Protein AF-A0A061A5I3-F1 (afdb_monomer)

Mean predicted aligned error: 12.69 Å

pLDDT: mean 70.52, std 21.33, range [30.47, 97.5]

Nearest PDB structures (foldseek):
  3qvb-assembly1_A-2  TM=9.046E-01  e=3.732E-19  Homo sapiens
  6eqj-assembly1_A-2  TM=9.043E-01  e=5.553E-19  Homo sapiens
  3rmw-assembly1_A-2  TM=8.929E-01  e=6.339E-19  Homo sapiens
  3rmv-assembly1_A-2  TM=8.859E-01  e=5.933E-19  Homo sapiens
  1zcv-assembly1_A-2  TM=9.032E-01  e=2.088E-18  Oryctolagus cuniculus

Radius of gyration: 19.57 Å; Cα contacts (8 Å, |Δi|>4): 156; chains: 1; bounding box: 73×32×44 Å

Foldseek 3Di:
DDDDDDDDDDPPPPPPPPVPPDPFEDEDEDDDPPPDDDDPVVVVVVVVVVVDVDDDDDDLQPPPDPLSVLVVVCVLQSVQLSQLCVLQPQSHQKYKYAYPPDDDPDDDCCLVVDEPWDAAADPVHRVHGDPRITMYGRDPVVSVVVSVCCSVPNDPVSHD

Solvent-accessible surface area (backbone atoms only — not comparable to full-atom values): 10402 Å² total; per-residue (Å²): 137,82,80,83,74,86,77,85,79,80,87,73,85,71,84,71,67,71,80,78,83,48,98,41,65,51,79,47,64,70,74,88,77,75,89,66,77,97,76,65,59,71,64,56,53,60,51,47,61,76,74,38,97,73,83,85,86,82,64,93,83,73,72,88,43,73,74,52,61,60,43,73,76,44,74,79,39,56,70,42,55,61,58,51,53,60,22,61,46,60,88,29,72,36,37,38,44,36,42,74,88,66,78,86,88,64,92,63,73,72,56,74,77,58,57,71,83,38,58,49,61,22,93,90,48,65,94,41,63,35,73,53,42,34,29,40,54,33,27,63,66,59,35,53,51,52,52,51,47,38,73,76,68,52,51,96,82,55,58,112

Secondary structure (DSSP, 8-state):
-PPPPPPPPP-------GGGT-TTEEEEE-------TTSSHHHHHHHHTTT-S------TT----HHHHHHTT-GGGHHHHHHHGGGG-TTSSEEEEE-TT----S--GGGGGSPSSEEEEPSS-TTSEEEEEEEE---HHHHHHHHHHHHHH--SSS--

Organism: Oncorhynchus mykiss (NCBI:txid8022)

Structure (mmCIF, N/CA/C/O backbone):
data_AF-A0A061A5I3-F1
#
_entry.id   AF-A0A061A5I3-F1
#
loop_
_atom_site.group_PDB
_atom_site.id
_atom_site.type_symbol
_atom_site.label_atom_id
_atom_site.label_alt_id
_atom_site.label_comp_id
_atom_site.label_asym_id
_atom_site.label_entity_id
_atom_site.label_seq_id
_atom_site.pdbx_PDB_ins_code
_atom_site.Cartn_x
_atom_site.Cartn_y
_atom_site.Cartn_z
_atom_site.occupancy
_atom_site.B_iso_or_equiv
_atom_site.auth_seq_id
_atom_site.auth_comp_id
_atom_site.auth_asym_id
_atom_site.auth_atom_id
_atom_site.pdbx_PDB_model_num
ATOM 1 N N . MET A 1 1 ? -51.801 1.063 24.180 1.00 42.12 1 MET A N 1
ATOM 2 C CA . MET A 1 1 ? -50.535 0.526 24.722 1.00 42.12 1 MET A CA 1
ATOM 3 C C . MET A 1 1 ? -49.454 0.804 23.697 1.00 42.12 1 MET A C 1
ATOM 5 O O . MET A 1 1 ? -49.563 0.298 22.592 1.00 42.12 1 MET A O 1
ATOM 9 N N . VAL A 1 2 ? -48.494 1.670 24.018 1.00 42.47 2 VAL A N 1
ATOM 10 C CA . VAL A 1 2 ? -47.340 1.971 23.157 1.00 42.47 2 VAL A CA 1
ATOM 11 C C . VAL A 1 2 ? -46.190 1.097 23.649 1.00 42.47 2 VAL A C 1
ATOM 13 O O . VAL A 1 2 ? -45.863 1.144 24.834 1.00 42.47 2 VAL A O 1
ATOM 16 N N . SER A 1 3 ? -45.632 0.257 22.778 1.00 41.34 3 SER A N 1
ATOM 17 C CA . SER A 1 3 ? -44.475 -0.582 23.104 1.00 41.34 3 SER A CA 1
ATOM 18 C C . SER A 1 3 ? -43.242 0.295 23.360 1.00 41.34 3 SER A C 1
ATOM 20 O O . SER A 1 3 ? -43.027 1.250 22.610 1.00 41.34 3 SER A O 1
ATOM 22 N N . PRO A 1 4 ? -42.418 0.009 24.381 1.00 42.09 4 PRO A N 1
ATOM 23 C CA . PRO A 1 4 ? -41.197 0.769 24.607 1.00 42.09 4 PRO A CA 1
ATOM 24 C C . PRO A 1 4 ? -40.191 0.474 23.486 1.00 42.09 4 PRO A C 1
ATOM 26 O O . PRO A 1 4 ? -39.940 -0.686 23.156 1.00 42.09 4 PRO A O 1
ATOM 29 N N . GLY A 1 5 ? -39.638 1.532 22.887 1.00 47.88 5 GLY A N 1
ATOM 30 C CA . GLY A 1 5 ? -38.574 1.431 21.888 1.00 47.88 5 GLY A CA 1
ATOM 31 C C . GLY A 1 5 ? -37.284 0.828 22.468 1.00 47.88 5 GLY A C 1
ATOM 32 O O . GLY A 1 5 ? -37.093 0.836 23.690 1.00 47.88 5 GLY A O 1
ATOM 33 N N . PRO A 1 6 ? -36.396 0.284 21.617 1.00 44.22 6 PRO A N 1
ATOM 34 C CA . PRO A 1 6 ? -35.159 -0.347 22.062 1.00 44.22 6 PRO A CA 1
ATOM 35 C C . PRO A 1 6 ? -34.249 0.666 22.771 1.00 44.22 6 PRO A C 1
ATOM 37 O O . PRO A 1 6 ? -34.061 1.792 22.311 1.00 44.22 6 PRO A O 1
ATOM 40 N N . ARG A 1 7 ? -33.698 0.260 23.921 1.00 44.16 7 ARG A N 1
ATOM 41 C CA . ARG A 1 7 ? -32.741 1.066 24.692 1.00 44.16 7 ARG A CA 1
ATOM 42 C C . ARG A 1 7 ? -31.426 1.218 23.911 1.00 44.16 7 ARG A C 1
ATOM 44 O O . ARG A 1 7 ? -30.993 0.233 23.314 1.00 44.16 7 ARG A O 1
ATOM 51 N N . PRO A 1 8 ? -30.763 2.389 23.955 1.00 38.75 8 PRO A N 1
ATOM 52 C CA . PRO A 1 8 ? -29.433 2.549 23.378 1.00 38.75 8 PRO A CA 1
ATOM 53 C C . PRO A 1 8 ? -28.453 1.587 24.056 1.00 38.75 8 PRO A C 1
ATOM 55 O O . PRO A 1 8 ? -28.371 1.550 25.287 1.00 38.75 8 PRO A O 1
ATOM 58 N N . MET A 1 9 ? -27.729 0.803 23.257 1.00 36.75 9 MET A N 1
ATOM 59 C CA . MET A 1 9 ? -26.602 0.006 23.738 1.00 36.75 9 MET A CA 1
ATOM 60 C C . MET A 1 9 ? -25.462 0.953 24.146 1.00 36.75 9 MET A C 1
ATOM 62 O O . MET A 1 9 ? -25.188 1.910 23.415 1.00 36.75 9 MET A O 1
ATOM 66 N N . PRO A 1 10 ? -24.794 0.728 25.288 1.00 30.47 10 PRO A N 1
ATOM 67 C CA . PRO A 1 10 ? -23.635 1.522 25.664 1.00 30.47 10 PRO A CA 1
ATOM 68 C C . PRO A 1 10 ? -22.492 1.269 24.673 1.00 30.47 10 PRO A C 1
ATOM 70 O O . PRO A 1 10 ? -22.162 0.122 24.379 1.00 30.47 10 PRO A O 1
ATOM 73 N N . LEU A 1 11 ? -21.881 2.348 24.178 1.00 34.09 11 LEU A N 1
ATOM 74 C CA . LEU A 1 11 ? -20.619 2.312 23.440 1.00 34.09 11 LEU A CA 1
ATOM 75 C C . LEU A 1 11 ? -19.513 1.883 24.410 1.00 34.09 11 LEU A C 1
ATOM 77 O O . LEU A 1 11 ? -18.877 2.705 25.069 1.00 34.09 11 LEU A O 1
ATOM 81 N N . THR A 1 12 ? -19.315 0.578 24.550 1.00 32.97 12 THR A N 1
ATOM 82 C CA . THR A 1 12 ? -18.132 0.032 25.204 1.00 32.97 12 THR A CA 1
ATOM 83 C C . THR A 1 12 ? -16.941 0.300 24.295 1.00 32.97 12 THR A C 1
ATOM 85 O O . THR A 1 12 ? -16.813 -0.312 23.236 1.00 32.97 12 THR A O 1
ATOM 88 N N . HIS A 1 13 ? -16.076 1.229 24.709 1.00 34.66 13 HIS A N 1
ATOM 89 C CA . HIS A 1 13 ? -14.715 1.357 24.194 1.00 34.66 13 HIS A CA 1
ATOM 90 C C . HIS A 1 13 ? -13.969 0.049 24.480 1.00 34.66 13 HIS A C 1
ATOM 92 O O . HIS A 1 13 ? -13.297 -0.097 25.500 1.00 34.66 13 HIS A O 1
ATOM 98 N N . HIS A 1 14 ? -14.118 -0.929 23.592 1.00 33.03 14 HIS A N 1
ATOM 99 C CA . HIS A 1 14 ? -13.216 -2.061 23.545 1.00 33.03 14 HIS A CA 1
ATOM 100 C C . HIS A 1 14 ? -11.922 -1.565 22.916 1.00 33.03 14 HIS A C 1
ATOM 102 O O . HIS A 1 14 ? -11.822 -1.384 21.706 1.00 33.03 14 HIS A O 1
ATOM 108 N N . HIS A 1 15 ? -10.935 -1.321 23.771 1.00 35.69 15 HIS A N 1
ATOM 109 C CA . HIS A 1 15 ? -9.531 -1.324 23.391 1.00 3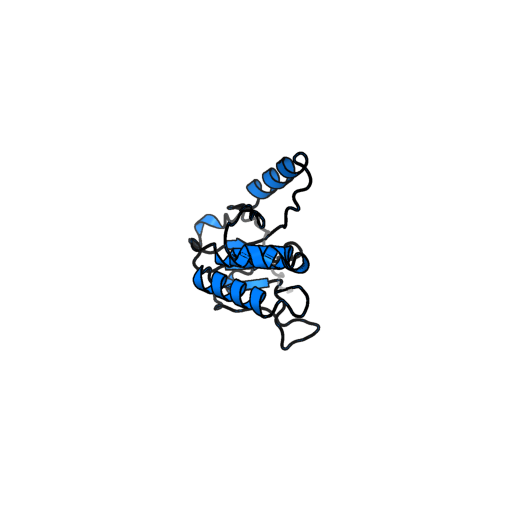5.69 15 HIS A CA 1
ATOM 110 C C . HIS A 1 15 ? -9.210 -2.764 22.953 1.00 35.69 15 HIS A C 1
ATOM 112 O O . HIS A 1 15 ? -8.774 -3.589 23.750 1.00 35.69 15 HIS A O 1
ATOM 118 N N . CYS A 1 16 ? -9.572 -3.116 21.720 1.00 31.23 16 CYS A N 1
ATOM 119 C CA . CYS A 1 16 ? -9.172 -4.375 21.116 1.00 31.23 16 CYS A CA 1
ATOM 120 C C . CYS A 1 16 ? -7.724 -4.184 20.668 1.00 31.23 16 CYS A C 1
ATOM 122 O O . CYS A 1 16 ? -7.454 -3.435 19.732 1.00 31.23 16 CYS A O 1
ATOM 124 N N . SER A 1 17 ? -6.786 -4.782 21.400 1.00 34.25 17 SER A N 1
ATOM 125 C CA . SER A 1 17 ? -5.418 -4.912 20.914 1.00 34.25 17 SER A CA 1
ATOM 126 C C . SER A 1 17 ? -5.484 -5.861 19.717 1.00 34.25 17 SER A C 1
ATOM 128 O O . SER A 1 17 ? -5.760 -7.047 19.889 1.00 34.25 17 SER A O 1
ATOM 130 N N . TYR A 1 18 ? -5.279 -5.335 18.507 1.00 39.09 18 TYR A N 1
ATOM 131 C CA . TYR A 1 18 ? -5.288 -6.092 17.245 1.00 39.09 18 TYR A CA 1
ATOM 132 C C . TYR A 1 18 ? -4.327 -7.302 17.253 1.00 39.09 18 TYR A C 1
ATOM 134 O O . T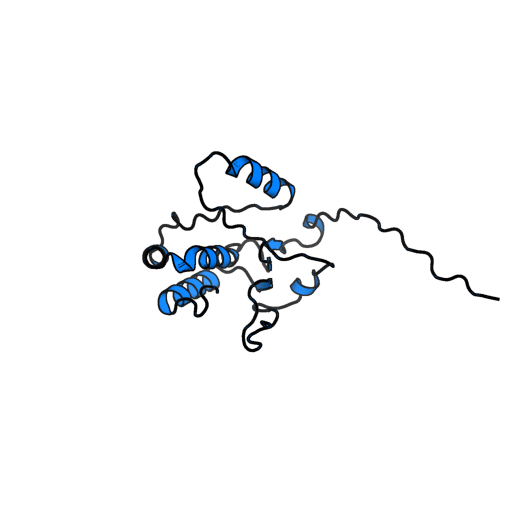YR A 1 18 ? -4.479 -8.224 16.456 1.00 39.09 18 TYR A O 1
ATOM 142 N N . SER A 1 19 ? -3.385 -7.340 18.199 1.00 39.00 19 SER A N 1
ATOM 143 C CA . SER A 1 19 ? -2.371 -8.378 18.374 1.00 39.00 19 SER A CA 1
ATOM 144 C C . SER A 1 19 ? -2.879 -9.751 18.838 1.00 39.00 19 SER A C 1
ATOM 146 O O . SER A 1 19 ? -2.136 -10.721 18.703 1.00 39.00 19 SER A O 1
ATOM 148 N N . GLU A 1 20 ? -4.100 -9.884 19.372 1.00 36.19 20 GLU A N 1
ATOM 149 C CA . GLU A 1 20 ? -4.546 -11.158 19.976 1.00 36.19 20 GLU A CA 1
ATOM 150 C C . GLU A 1 20 ? -5.453 -12.031 19.085 1.00 36.19 20 GLU A C 1
ATOM 152 O O . GLU A 1 20 ? -5.596 -13.221 19.368 1.00 36.19 20 GLU A O 1
ATOM 157 N N . CYS A 1 21 ? -6.026 -11.507 17.992 1.00 37.00 21 CYS A N 1
ATOM 158 C CA . CYS A 1 21 ? -7.025 -12.247 17.196 1.00 37.00 21 CYS A CA 1
ATOM 159 C C . CYS A 1 21 ? -6.579 -12.677 15.788 1.00 37.00 21 CYS A C 1
ATOM 161 O O . CYS A 1 21 ? -7.169 -13.609 15.240 1.00 37.00 21 CYS A O 1
ATOM 163 N N . PHE A 1 22 ? -5.542 -12.073 15.201 1.00 39.75 22 PHE A N 1
ATOM 164 C CA . PHE A 1 22 ? -5.134 -12.376 13.825 1.00 39.75 22 PHE A CA 1
ATOM 165 C C . PHE A 1 22 ? -3.610 -12.414 13.697 1.00 39.75 22 PHE A C 1
ATOM 167 O O . PHE A 1 22 ? -2.978 -11.365 13.623 1.00 39.75 22 PHE A O 1
ATOM 174 N N . PRO A 1 23 ? -2.973 -13.595 13.648 1.00 35.84 23 PRO A N 1
ATOM 175 C CA . PRO A 1 23 ? -1.524 -13.668 13.800 1.00 35.84 23 PRO A CA 1
ATOM 176 C C . PRO A 1 23 ? -0.702 -13.081 12.633 1.00 35.84 23 PRO A C 1
ATOM 178 O O . PRO A 1 23 ? 0.519 -13.111 12.731 1.00 35.84 23 PRO A O 1
ATOM 181 N N . LEU A 1 24 ? -1.293 -12.579 11.533 1.00 49.50 24 LEU A N 1
ATOM 182 C CA . LEU A 1 24 ? -0.537 -12.201 10.320 1.00 49.50 24 LEU A CA 1
ATOM 183 C C . LEU A 1 24 ? -1.130 -11.052 9.471 1.00 49.50 24 LEU A C 1
ATOM 185 O O . LEU A 1 24 ? -0.771 -10.945 8.295 1.00 49.50 24 LEU A O 1
ATOM 189 N N . TYR A 1 25 ? -2.020 -10.221 10.019 1.00 48.28 25 TYR A N 1
ATOM 190 C CA . TYR A 1 25 ? -2.674 -9.127 9.285 1.00 48.28 25 TYR A CA 1
ATOM 191 C C . TYR A 1 25 ? -2.283 -7.769 9.873 1.00 48.28 25 TYR A C 1
ATOM 193 O O . TYR A 1 25 ? -2.315 -7.597 11.088 1.00 48.28 25 TYR A O 1
ATOM 201 N N . THR A 1 26 ? -1.911 -6.809 9.022 1.00 55.94 26 THR A N 1
ATOM 202 C CA . THR A 1 26 ? -1.617 -5.432 9.445 1.00 55.94 26 THR A CA 1
ATOM 203 C C . THR A 1 26 ? -2.233 -4.411 8.491 1.00 55.94 26 THR A C 1
ATOM 205 O O . THR A 1 26 ? -2.393 -4.677 7.292 1.00 55.94 26 THR A O 1
ATOM 208 N N . ILE A 1 27 ? -2.573 -3.243 9.039 1.00 60.47 27 ILE A N 1
ATOM 209 C CA . ILE A 1 27 ? -2.891 -2.040 8.271 1.00 60.47 27 ILE A CA 1
ATOM 210 C C . ILE A 1 27 ? -1.599 -1.240 8.166 1.00 60.47 27 ILE A C 1
ATOM 212 O O . ILE A 1 27 ? -1.088 -0.734 9.167 1.00 60.47 27 ILE A O 1
ATOM 216 N N . LEU A 1 28 ? -1.060 -1.133 6.953 1.00 61.62 28 LEU A N 1
ATOM 217 C CA . LEU A 1 28 ? 0.163 -0.377 6.724 1.00 61.62 28 LEU A CA 1
ATOM 218 C C . LEU A 1 28 ? -0.180 1.056 6.326 1.00 61.62 28 LEU A C 1
ATOM 220 O O . LEU A 1 28 ? -0.762 1.283 5.266 1.00 61.62 28 LEU A O 1
ATOM 224 N N . THR A 1 29 ? 0.261 2.013 7.139 1.00 57.22 29 THR A N 1
ATOM 225 C CA . THR A 1 29 ? 0.286 3.430 6.770 1.00 57.22 29 THR A CA 1
ATOM 226 C C . THR A 1 29 ? 1.728 3.862 6.542 1.00 57.22 29 THR A C 1
ATOM 228 O O . THR A 1 29 ? 2.519 3.940 7.483 1.00 57.22 29 THR A O 1
ATOM 231 N N . VAL A 1 30 ? 2.086 4.168 5.296 1.00 51.62 30 VAL A N 1
ATOM 232 C CA . VAL A 1 30 ? 3.409 4.714 4.969 1.00 51.62 30 VAL A CA 1
ATOM 233 C C . VAL A 1 30 ? 3.360 6.233 5.104 1.00 51.62 30 VAL A C 1
ATOM 235 O O . VAL A 1 30 ? 2.571 6.903 4.442 1.00 51.62 30 VAL A O 1
ATOM 238 N N . ARG A 1 31 ? 4.228 6.801 5.947 1.00 49.59 31 ARG A N 1
ATOM 239 C CA . ARG A 1 31 ? 4.546 8.233 5.903 1.00 49.59 31 ARG A CA 1
ATOM 240 C C . ARG A 1 31 ? 5.918 8.417 5.282 1.00 49.59 31 ARG A C 1
ATOM 242 O O . ARG A 1 31 ? 6.894 7.855 5.766 1.00 49.59 31 ARG A O 1
ATOM 249 N N . HIS A 1 32 ? 5.995 9.251 4.253 1.00 44.12 32 HIS A N 1
ATOM 250 C CA . HIS A 1 32 ? 7.268 9.712 3.721 1.00 44.12 32 HIS A CA 1
ATOM 251 C C . HIS A 1 32 ? 7.894 10.703 4.717 1.00 44.12 32 HIS A C 1
ATOM 253 O O . HIS A 1 32 ? 7.490 11.867 4.782 1.00 44.12 32 HIS A O 1
ATOM 259 N N . GLU A 1 33 ? 8.869 10.264 5.516 1.00 40.34 33 GLU A N 1
ATOM 260 C CA . GLU A 1 33 ? 9.761 11.204 6.199 1.00 40.34 33 GLU A CA 1
ATOM 261 C C . GLU A 1 33 ? 10.742 11.755 5.158 1.00 40.34 33 GLU A C 1
ATOM 263 O O . GLU A 1 33 ? 11.747 11.131 4.827 1.00 40.34 33 GLU A O 1
ATOM 268 N N . VAL A 1 34 ? 10.454 12.948 4.624 1.00 39.56 34 VAL A N 1
ATOM 269 C CA . VAL A 1 34 ? 11.489 13.729 3.934 1.00 39.56 34 VAL A CA 1
ATOM 270 C C . VAL A 1 34 ? 12.565 14.016 4.977 1.00 39.56 34 VAL A C 1
ATOM 272 O O . VAL A 1 34 ? 12.272 14.643 5.997 1.00 39.56 34 VAL A O 1
ATOM 275 N N . SER A 1 35 ? 13.791 13.554 4.732 1.00 36.66 35 SER A N 1
ATOM 276 C CA . SER A 1 35 ? 14.949 13.797 5.594 1.00 36.66 35 SER A CA 1
ATOM 277 C C . SER A 1 35 ? 15.286 15.296 5.619 1.00 36.66 35 SER A C 1
ATOM 279 O O . SER A 1 35 ? 16.155 15.788 4.906 1.00 36.66 35 SER A O 1
ATOM 281 N N . ALA A 1 36 ? 14.546 16.059 6.420 1.00 35.44 36 ALA A N 1
ATOM 282 C CA . ALA A 1 36 ? 14.867 17.426 6.784 1.00 35.44 36 ALA A CA 1
ATOM 283 C C . ALA A 1 36 ? 15.663 17.378 8.094 1.00 35.44 36 ALA A C 1
ATOM 285 O O . ALA A 1 36 ? 15.095 17.249 9.175 1.00 35.44 36 ALA A O 1
ATOM 286 N N . SER A 1 37 ? 16.993 17.426 7.979 1.00 37.41 37 SER A N 1
ATOM 287 C CA . SER A 1 37 ? 17.952 17.815 9.030 1.00 37.41 37 SER A CA 1
ATOM 288 C C . SER A 1 37 ? 17.534 17.519 10.489 1.00 37.41 37 SER A C 1
ATOM 290 O O . SER A 1 37 ? 17.069 18.402 11.211 1.00 37.41 37 SER A O 1
ATOM 292 N N . SER A 1 38 ? 17.709 16.261 10.907 1.00 39.59 38 SER A N 1
ATOM 293 C CA . SER A 1 38 ? 18.166 15.776 12.230 1.00 39.59 38 SER A CA 1
ATOM 294 C C . SER A 1 38 ? 17.710 16.448 13.547 1.00 39.59 38 SER A C 1
ATOM 296 O O . SER A 1 38 ? 18.387 16.275 14.559 1.00 39.59 38 SER A O 1
ATOM 298 N N . SER A 1 39 ? 16.597 17.186 13.607 1.00 41.66 39 SER A N 1
ATOM 299 C CA . SER A 1 39 ? 16.129 17.793 14.874 1.00 41.66 39 SER A CA 1
ATOM 300 C C . SER A 1 39 ? 14.620 17.727 15.134 1.00 41.66 39 SER A C 1
ATOM 302 O O . SER A 1 39 ? 14.215 17.860 16.287 1.00 41.66 39 SER A O 1
ATOM 304 N N . SER A 1 40 ? 13.784 17.452 14.125 1.00 45.12 40 SER A N 1
ATOM 305 C CA . SER A 1 40 ? 12.321 17.342 14.285 1.00 45.12 40 SER A CA 1
ATOM 306 C C . SER A 1 40 ? 11.767 15.908 14.194 1.00 45.12 40 SER A C 1
ATOM 308 O O . SER A 1 40 ? 10.651 15.666 14.657 1.00 45.12 40 SER A O 1
ATOM 310 N N . SER A 1 41 ? 12.527 14.938 13.667 1.00 52.44 41 SER A N 1
ATOM 311 C CA . SER A 1 41 ? 12.051 13.562 13.412 1.00 52.44 41 SER A CA 1
ATOM 312 C C . SER A 1 41 ? 11.851 12.719 14.681 1.00 52.44 41 SER A C 1
ATOM 314 O O . SER A 1 41 ? 10.923 11.912 14.764 1.00 52.44 41 SER A O 1
ATOM 316 N N . THR A 1 42 ? 12.654 12.942 15.727 1.00 56.78 42 THR A N 1
ATOM 317 C CA . THR A 1 42 ? 12.616 12.138 16.964 1.00 56.78 42 THR A CA 1
ATOM 318 C C . THR A 1 42 ? 11.274 12.237 17.698 1.00 56.78 42 THR A C 1
ATOM 320 O O . THR A 1 42 ? 10.831 11.269 18.317 1.00 56.78 42 THR A O 1
ATOM 323 N N . SER A 1 43 ? 10.601 13.392 17.619 1.00 70.06 43 SER A N 1
ATOM 324 C CA . SER A 1 43 ? 9.312 13.601 18.290 1.00 70.06 43 SER A CA 1
ATOM 325 C C . SER A 1 43 ? 8.168 12.877 17.572 1.00 70.06 43 SER A C 1
ATOM 327 O O . SER A 1 43 ? 7.371 12.207 18.228 1.00 70.06 43 SER A O 1
ATOM 329 N N . THR A 1 44 ? 8.127 12.931 16.237 1.00 71.94 44 THR A N 1
ATOM 330 C CA . THR A 1 44 ? 7.077 12.290 15.427 1.00 71.94 44 THR A CA 1
ATOM 331 C C . THR A 1 44 ? 7.181 10.770 15.470 1.00 71.94 44 THR A C 1
ATOM 333 O O . THR A 1 44 ? 6.185 10.096 15.735 1.00 71.94 44 THR A O 1
ATOM 336 N N . ARG A 1 45 ? 8.390 10.216 15.306 1.00 74.25 45 ARG A N 1
ATOM 337 C CA . ARG A 1 45 ? 8.613 8.765 15.392 1.00 74.25 45 ARG A CA 1
ATOM 338 C C . ARG A 1 45 ? 8.195 8.199 16.749 1.00 74.25 45 ARG A C 1
ATOM 340 O O . ARG A 1 45 ? 7.575 7.141 16.813 1.00 74.25 45 ARG A O 1
ATOM 347 N N . GLY A 1 46 ? 8.478 8.927 17.831 1.00 80.06 46 GLY A N 1
ATOM 348 C CA . GLY A 1 46 ? 8.069 8.539 19.181 1.00 80.06 46 GLY A CA 1
ATOM 349 C C . GLY A 1 46 ? 6.551 8.521 19.395 1.00 80.06 46 GLY A C 1
ATOM 350 O O . GLY A 1 46 ? 6.077 7.805 20.273 1.00 80.06 46 GLY A O 1
ATOM 351 N N . VAL A 1 47 ? 5.781 9.284 18.612 1.00 82.38 47 VAL A N 1
ATOM 352 C CA . VAL A 1 47 ? 4.311 9.208 18.604 1.00 82.38 47 VAL A CA 1
ATOM 353 C C . VAL A 1 47 ? 3.839 8.015 17.777 1.00 82.38 47 VAL A C 1
ATOM 355 O O . VAL A 1 47 ? 2.970 7.283 18.238 1.00 82.38 47 VAL A O 1
ATOM 358 N N . LEU A 1 48 ? 4.436 7.774 16.605 1.00 78.00 48 LEU A N 1
ATOM 359 C CA . LEU A 1 48 ? 4.081 6.636 15.747 1.00 78.00 48 LEU A CA 1
ATOM 360 C C . LEU A 1 48 ? 4.273 5.298 16.469 1.00 78.00 48 LEU A C 1
ATOM 362 O O . LEU A 1 48 ? 3.369 4.473 16.463 1.00 78.00 48 LEU A O 1
ATOM 366 N N . LEU A 1 49 ? 5.385 5.128 17.189 1.00 79.62 49 LEU A N 1
ATOM 367 C CA . LEU A 1 49 ? 5.675 3.916 17.969 1.00 79.62 49 LEU A CA 1
ATOM 368 C C . LEU A 1 49 ? 4.700 3.658 19.132 1.00 79.62 49 LEU A C 1
ATOM 370 O O . LEU A 1 49 ? 4.738 2.592 19.733 1.00 79.62 49 LEU A O 1
ATOM 374 N N . LYS A 1 50 ? 3.860 4.635 19.498 1.00 81.94 50 LYS A N 1
ATOM 375 C CA . LYS A 1 50 ? 2.798 4.450 20.502 1.00 81.94 50 LYS A CA 1
ATOM 376 C C . LYS A 1 50 ? 1.469 4.017 19.886 1.00 81.94 50 LYS A C 1
ATOM 378 O O . LYS A 1 50 ? 0.577 3.627 20.630 1.00 81.94 50 LYS A O 1
ATOM 383 N N . ILE A 1 51 ? 1.318 4.180 18.573 1.00 81.06 51 ILE A N 1
ATOM 384 C CA . ILE A 1 51 ? 0.068 3.959 17.838 1.00 81.06 51 ILE A CA 1
ATOM 385 C C . ILE A 1 51 ? 0.165 2.688 16.994 1.00 81.06 51 ILE A C 1
ATOM 387 O O . ILE A 1 51 ? -0.798 1.934 16.935 1.00 81.06 51 ILE A O 1
ATOM 391 N N . PHE A 1 52 ? 1.314 2.461 16.356 1.00 80.12 52 PHE A N 1
ATOM 392 C CA . PHE A 1 52 ? 1.560 1.332 15.467 1.00 80.12 52 PHE A CA 1
ATOM 393 C C . PHE A 1 52 ? 2.409 0.269 16.160 1.00 80.12 52 PHE A C 1
ATOM 395 O O . PHE A 1 52 ? 3.379 0.602 16.844 1.00 80.12 52 PHE A O 1
ATOM 402 N N . ASP A 1 53 ? 2.080 -1.001 15.923 1.00 81.38 53 ASP A N 1
ATOM 403 C CA . ASP A 1 53 ? 2.860 -2.143 16.414 1.00 81.38 53 ASP A CA 1
ATOM 404 C C . ASP A 1 53 ? 4.265 -2.195 15.789 1.00 81.38 53 ASP A C 1
ATOM 406 O O . ASP A 1 53 ? 5.233 -2.595 16.436 1.00 81.38 53 ASP A O 1
ATOM 410 N N . GLU A 1 54 ? 4.393 -1.743 14.540 1.00 81.25 54 GLU A N 1
ATOM 411 C CA . GLU A 1 54 ? 5.646 -1.713 13.793 1.00 81.25 54 GLU A CA 1
ATOM 412 C C . GLU A 1 54 ? 5.796 -0.371 13.055 1.00 81.25 54 GLU A C 1
ATOM 414 O O . GLU A 1 54 ? 4.868 0.106 12.404 1.00 81.25 54 GLU A O 1
ATOM 419 N N . VAL A 1 55 ? 6.976 0.256 13.154 1.00 80.00 55 VAL A N 1
ATOM 420 C CA . VAL A 1 55 ? 7.311 1.495 12.428 1.00 80.00 55 VAL A CA 1
ATOM 421 C C . VAL A 1 55 ? 8.626 1.293 11.689 1.00 80.00 55 VAL A C 1
ATOM 423 O O . VAL A 1 55 ? 9.708 1.321 12.287 1.00 80.00 55 VAL A O 1
ATOM 426 N N . LEU A 1 56 ? 8.521 1.120 10.375 1.00 78.56 56 LEU A N 1
ATOM 427 C CA . LEU A 1 56 ? 9.653 0.888 9.490 1.00 78.56 56 LEU A CA 1
ATOM 428 C C . LEU A 1 56 ? 10.102 2.186 8.835 1.00 78.56 56 LEU A C 1
ATOM 430 O O . LEU A 1 56 ? 9.296 2.954 8.315 1.00 78.56 56 LEU A O 1
ATOM 434 N N . LEU A 1 57 ? 11.412 2.418 8.868 1.00 73.62 57 LEU A N 1
ATOM 435 C CA . LEU A 1 57 ? 12.028 3.484 8.097 1.00 73.62 57 LEU A CA 1
ATOM 436 C C . LEU A 1 57 ? 12.462 2.895 6.761 1.00 73.62 57 LEU A C 1
ATOM 438 O O . LEU A 1 57 ? 13.273 1.974 6.727 1.00 73.62 57 LEU A O 1
ATOM 442 N N . VAL A 1 58 ? 11.899 3.430 5.687 1.00 71.62 58 VAL A N 1
ATOM 443 C CA . VAL A 1 58 ? 12.278 3.079 4.324 1.00 71.62 58 VAL A CA 1
ATOM 444 C C . VAL A 1 58 ? 13.252 4.146 3.848 1.00 71.62 58 VAL A C 1
ATOM 446 O O . VAL A 1 58 ? 12.855 5.286 3.615 1.00 71.62 58 VAL A O 1
ATOM 449 N N . ASP A 1 59 ? 14.532 3.789 3.757 1.00 65.31 59 ASP A N 1
ATOM 450 C CA . ASP A 1 59 ? 15.540 4.662 3.162 1.00 65.31 59 ASP A CA 1
ATOM 451 C C . ASP A 1 59 ? 15.637 4.377 1.660 1.00 65.31 59 ASP A C 1
ATOM 453 O O . ASP A 1 59 ? 16.204 3.375 1.223 1.00 65.31 59 ASP A O 1
ATOM 457 N N . VAL A 1 60 ? 15.047 5.271 0.868 1.00 60.16 60 VAL A N 1
ATOM 458 C CA . VAL A 1 60 ? 15.036 5.197 -0.600 1.00 60.16 60 VAL A CA 1
ATOM 459 C C . VAL A 1 60 ? 16.378 5.652 -1.199 1.00 60.16 60 VAL A C 1
ATOM 461 O O . VAL A 1 60 ? 16.467 5.813 -2.408 1.00 60.16 60 VAL A O 1
ATOM 464 N N . LEU A 1 61 ? 17.418 5.910 -0.398 1.00 53.34 61 LEU A N 1
ATOM 465 C CA . LEU A 1 61 ? 18.733 6.340 -0.890 1.00 53.34 61 LEU A CA 1
ATOM 466 C C . LEU A 1 61 ? 19.862 5.329 -0.618 1.00 53.34 61 LEU A C 1
ATOM 468 O O . LEU A 1 61 ? 20.928 5.464 -1.218 1.00 53.34 61 LEU A O 1
ATOM 472 N N . ASP A 1 62 ? 19.648 4.315 0.229 1.00 49.12 62 ASP A N 1
ATOM 473 C CA . ASP A 1 62 ? 20.720 3.426 0.724 1.00 49.12 62 ASP A CA 1
ATOM 474 C C . ASP A 1 62 ? 20.591 1.951 0.285 1.00 49.12 62 ASP A C 1
ATOM 476 O O . ASP A 1 62 ? 21.329 1.083 0.745 1.00 49.12 62 ASP A O 1
ATOM 480 N N . SER A 1 63 ? 19.666 1.605 -0.622 1.00 48.38 63 SER A N 1
ATOM 481 C CA . SER A 1 63 ? 19.380 0.179 -0.891 1.00 48.38 63 SER A CA 1
ATOM 482 C C . SER A 1 63 ? 20.399 -0.554 -1.784 1.00 48.38 63 SER A C 1
ATOM 484 O O . SER A 1 63 ? 20.284 -1.763 -1.971 1.00 48.38 63 SER A O 1
ATOM 486 N N . GLY A 1 64 ? 21.416 0.133 -2.322 1.00 50.47 64 GLY A N 1
ATOM 487 C CA . GLY A 1 64 ? 22.558 -0.486 -3.020 1.00 50.47 64 GLY A CA 1
ATOM 488 C C . GLY A 1 64 ? 22.248 -1.296 -4.295 1.00 50.47 64 GLY A C 1
ATOM 489 O O . GLY A 1 64 ? 23.164 -1.891 -4.861 1.00 50.47 64 GLY A O 1
ATOM 490 N N . ASP A 1 65 ? 20.994 -1.330 -4.755 1.00 54.59 65 ASP A N 1
ATOM 491 C CA . ASP A 1 65 ? 20.542 -2.146 -5.888 1.00 54.59 65 ASP A CA 1
ATOM 492 C C . ASP A 1 65 ? 20.701 -1.409 -7.237 1.00 54.59 65 ASP A C 1
ATOM 494 O O . ASP A 1 65 ? 20.564 -0.190 -7.334 1.00 54.59 65 ASP A O 1
ATOM 498 N N . ALA A 1 66 ? 20.963 -2.137 -8.323 1.00 51.59 66 ALA A N 1
ATOM 499 C CA . ALA A 1 66 ? 21.076 -1.582 -9.673 1.00 51.59 66 ALA A CA 1
ATOM 500 C C . ALA A 1 66 ? 19.760 -0.939 -10.152 1.00 51.59 66 ALA A C 1
ATOM 502 O O . ALA A 1 66 ? 19.794 0.109 -10.798 1.00 51.59 66 ALA A O 1
ATOM 503 N N . ALA A 1 67 ? 18.606 -1.494 -9.757 1.00 54.47 67 ALA A N 1
ATOM 504 C CA . ALA A 1 67 ? 17.297 -0.871 -9.985 1.00 54.47 67 ALA A CA 1
ATOM 505 C C . ALA A 1 67 ? 17.177 0.501 -9.285 1.00 54.47 67 ALA A C 1
ATOM 507 O O . ALA A 1 67 ? 16.498 1.406 -9.766 1.00 54.47 67 ALA A O 1
ATOM 508 N N . HIS A 1 68 ? 17.904 0.687 -8.181 1.00 57.41 68 HIS A N 1
ATOM 509 C CA . HIS A 1 68 ? 17.974 1.928 -7.413 1.00 57.41 68 HIS A CA 1
ATOM 510 C C . HIS A 1 68 ? 18.876 2.996 -8.064 1.00 57.41 68 HIS A C 1
ATOM 512 O O . HIS A 1 68 ? 18.690 4.198 -7.877 1.00 57.41 68 HIS A O 1
ATOM 518 N N . LEU A 1 69 ? 19.859 2.585 -8.870 1.00 53.19 69 LEU A N 1
ATOM 519 C CA . LEU A 1 69 ? 20.707 3.515 -9.627 1.00 53.19 69 LEU A CA 1
ATOM 520 C C . LEU A 1 69 ? 19.963 4.129 -10.818 1.00 53.19 69 LEU A C 1
ATOM 522 O O . LEU A 1 69 ? 20.169 5.304 -11.129 1.00 53.19 69 LEU A O 1
ATOM 526 N N . ASP A 1 70 ? 19.078 3.366 -11.463 1.00 57.12 70 ASP A N 1
ATOM 527 C CA . ASP A 1 70 ? 18.155 3.917 -12.459 1.00 57.12 70 ASP A CA 1
ATOM 528 C C . ASP A 1 70 ? 17.036 4.743 -11.799 1.00 57.12 70 ASP A C 1
ATOM 530 O O . ASP A 1 70 ? 16.632 5.766 -12.354 1.00 57.12 70 ASP A O 1
ATOM 534 N N . LEU A 1 71 ? 16.643 4.408 -10.563 1.00 56.22 71 LEU A N 1
ATOM 535 C CA . LEU A 1 71 ? 15.741 5.210 -9.723 1.00 56.22 71 LEU A CA 1
ATOM 536 C C . LEU A 1 71 ? 16.296 6.611 -9.411 1.00 56.22 71 LEU A C 1
ATOM 538 O O . LEU A 1 71 ? 15.559 7.592 -9.495 1.00 56.22 71 LEU A O 1
ATOM 542 N N . MET A 1 72 ? 17.601 6.749 -9.138 1.00 55.19 72 MET A N 1
ATOM 543 C CA . MET A 1 72 ? 18.237 8.065 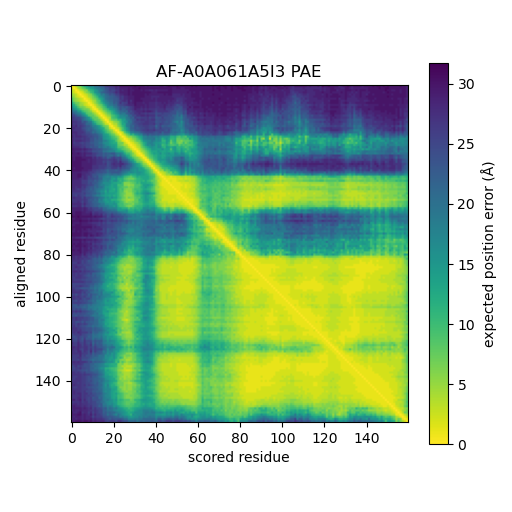-8.940 1.00 55.19 72 MET A CA 1
ATOM 544 C C . MET A 1 72 ? 18.169 8.979 -10.178 1.00 55.19 72 MET A C 1
ATOM 546 O O . MET A 1 72 ? 18.387 10.186 -10.064 1.00 55.19 72 MET A O 1
ATOM 550 N N . LYS A 1 73 ? 17.833 8.445 -11.360 1.00 58.91 73 LYS A N 1
ATOM 551 C CA . LYS A 1 73 ? 17.611 9.239 -12.579 1.00 58.91 73 LYS A CA 1
ATOM 552 C C . LYS A 1 73 ? 16.164 9.743 -12.712 1.00 58.91 73 LYS A C 1
ATOM 554 O O . LYS A 1 73 ? 15.895 10.526 -13.622 1.00 58.91 73 LYS A O 1
ATOM 559 N N . ARG A 1 74 ? 15.245 9.319 -11.832 1.00 63.62 74 ARG A N 1
ATOM 560 C CA . ARG A 1 74 ? 13.805 9.649 -11.842 1.00 63.62 74 ARG A CA 1
ATOM 561 C C . ARG A 1 74 ? 13.313 10.099 -10.456 1.00 63.62 74 ARG A C 1
ATOM 563 O O . ARG A 1 74 ? 12.530 9.400 -9.811 1.00 63.62 74 ARG A O 1
ATOM 570 N N . PRO A 1 75 ? 13.759 11.278 -9.979 1.00 61.28 75 PRO A N 1
ATOM 571 C CA . PRO A 1 75 ? 13.389 11.792 -8.656 1.00 61.28 75 PRO A CA 1
ATOM 572 C C . PRO A 1 75 ? 11.881 12.055 -8.504 1.00 61.28 75 PRO A C 1
ATOM 574 O O . PRO A 1 75 ? 11.386 12.134 -7.383 1.00 61.28 75 PRO A O 1
ATOM 577 N N . ASP A 1 76 ? 11.149 12.160 -9.617 1.00 57.78 76 ASP A N 1
ATOM 578 C CA . ASP A 1 76 ? 9.694 12.309 -9.677 1.00 57.78 76 ASP A CA 1
ATOM 579 C C . ASP A 1 76 ? 8.924 11.120 -9.077 1.00 57.78 76 ASP A C 1
ATOM 581 O O . ASP A 1 76 ? 7.785 11.294 -8.658 1.00 57.78 76 ASP A O 1
ATOM 585 N N . LEU A 1 77 ? 9.542 9.938 -8.967 1.00 60.09 77 LEU A N 1
ATOM 586 C CA . LEU A 1 77 ? 8.870 8.722 -8.499 1.00 60.09 77 LEU A CA 1
ATOM 587 C C . LEU A 1 77 ? 9.144 8.377 -7.018 1.00 60.09 77 LEU A C 1
ATOM 589 O O . LEU A 1 77 ? 8.638 7.372 -6.525 1.00 60.09 77 LEU A O 1
ATOM 593 N N . GLY A 1 78 ? 9.906 9.186 -6.271 1.00 59.22 78 GLY A N 1
ATOM 594 C CA . GLY A 1 78 ? 10.391 8.824 -4.923 1.00 59.22 78 GLY A CA 1
ATOM 595 C C . GLY A 1 78 ? 9.307 8.381 -3.919 1.00 59.22 78 GLY A C 1
ATOM 596 O O . GLY A 1 78 ? 9.478 7.393 -3.199 1.00 59.22 78 GLY A O 1
ATOM 597 N N . VAL A 1 79 ? 8.153 9.058 -3.911 1.00 60.00 79 VAL A N 1
ATOM 598 C CA . VAL A 1 79 ? 7.014 8.719 -3.032 1.00 60.00 79 VAL A CA 1
ATOM 599 C C . VAL A 1 79 ? 6.392 7.377 -3.426 1.00 60.00 79 VAL A C 1
ATOM 601 O O . VAL A 1 79 ? 6.134 6.525 -2.575 1.00 60.00 79 VAL A O 1
ATOM 604 N N . THR A 1 80 ? 6.228 7.161 -4.726 1.00 60.72 80 THR A N 1
ATOM 605 C CA . THR A 1 80 ? 5.656 5.952 -5.316 1.00 60.72 80 THR A CA 1
ATOM 606 C C . THR A 1 80 ? 6.491 4.710 -5.011 1.00 60.72 80 THR A C 1
ATOM 608 O O . THR A 1 80 ? 5.949 3.671 -4.648 1.00 60.72 80 THR A O 1
ATOM 611 N N . PHE A 1 81 ? 7.820 4.813 -5.041 1.00 66.19 81 PHE A N 1
ATOM 612 C CA . PHE A 1 81 ? 8.686 3.687 -4.681 1.00 66.19 81 PHE A CA 1
ATOM 613 C C . PHE A 1 81 ? 8.661 3.371 -3.180 1.00 66.19 81 PHE A C 1
ATOM 615 O O . PHE A 1 81 ? 8.711 2.200 -2.807 1.00 66.19 81 PHE A O 1
ATOM 622 N N . THR A 1 82 ? 8.484 4.379 -2.315 1.00 69.75 82 THR A N 1
ATOM 623 C CA . THR A 1 82 ? 8.327 4.149 -0.865 1.00 69.75 82 THR A CA 1
ATOM 624 C C . THR A 1 82 ? 7.074 3.316 -0.574 1.00 69.75 82 THR A C 1
ATOM 626 O O . THR A 1 82 ? 7.091 2.453 0.300 1.00 69.75 82 THR A O 1
ATOM 629 N N . LYS A 1 83 ? 5.998 3.524 -1.343 1.00 82.19 83 LYS A N 1
ATOM 630 C CA . LYS A 1 83 ? 4.762 2.735 -1.256 1.00 82.19 83 LYS A CA 1
ATOM 631 C C . LYS A 1 83 ? 4.993 1.263 -1.604 1.00 82.19 83 LYS A C 1
ATOM 633 O O . LYS A 1 83 ? 4.540 0.397 -0.863 1.00 82.19 83 LYS A O 1
ATOM 638 N N . LEU A 1 84 ? 5.760 0.976 -2.660 1.00 86.69 84 LEU A N 1
ATOM 639 C CA . LEU A 1 84 ? 6.041 -0.395 -3.113 1.00 86.69 84 LEU A CA 1
ATOM 640 C C . LEU A 1 84 ? 6.795 -1.245 -2.082 1.00 86.69 84 LEU A C 1
ATOM 642 O O . LEU A 1 84 ? 6.627 -2.464 -2.067 1.00 86.69 84 LEU A O 1
ATOM 646 N N . HIS A 1 85 ? 7.569 -0.628 -1.184 1.00 86.12 85 HIS A N 1
ATOM 647 C CA . HIS A 1 85 ? 8.240 -1.348 -0.097 1.00 86.12 85 HIS A CA 1
ATOM 648 C C . HIS A 1 85 ? 7.271 -2.095 0.831 1.00 86.12 85 HIS A C 1
ATOM 650 O O . HIS A 1 85 ? 7.692 -3.004 1.541 1.00 86.12 85 HIS A O 1
ATOM 656 N N . CYS A 1 86 ? 5.967 -1.802 0.800 1.00 88.88 86 CYS A N 1
ATOM 657 C CA . CYS A 1 86 ? 4.983 -2.606 1.519 1.00 88.88 86 CYS A CA 1
ATOM 658 C C . CYS A 1 86 ? 5.015 -4.094 1.106 1.00 88.88 86 CYS A C 1
ATOM 660 O O . CYS A 1 86 ? 4.786 -4.963 1.948 1.00 88.88 86 CYS A O 1
ATOM 662 N N . TRP A 1 87 ? 5.395 -4.414 -0.141 1.00 92.56 87 TRP A N 1
ATOM 663 C CA . TRP A 1 87 ? 5.548 -5.799 -0.599 1.00 92.56 87 TRP A CA 1
ATOM 664 C C . TRP A 1 87 ? 6.760 -6.522 -0.000 1.00 92.56 87 TRP A C 1
ATOM 666 O O . TRP A 1 87 ? 6.795 -7.749 -0.053 1.00 92.56 87 TRP A O 1
ATOM 676 N N . THR A 1 88 ? 7.727 -5.832 0.614 1.00 90.69 88 THR A N 1
ATOM 677 C CA . THR A 1 88 ? 8.879 -6.496 1.256 1.00 90.69 88 THR A CA 1
ATOM 678 C C . THR A 1 88 ? 8.574 -6.982 2.675 1.00 90.69 88 TH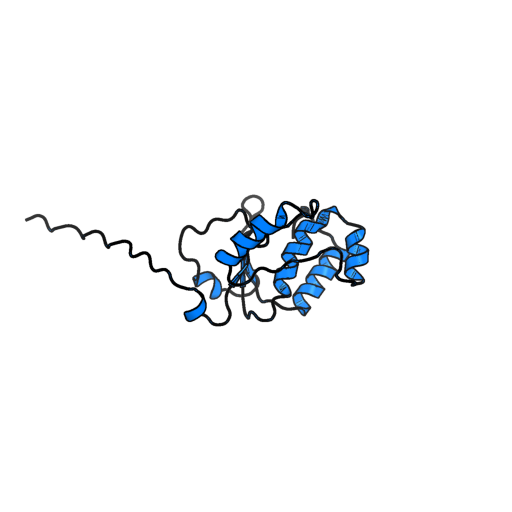R A C 1
ATOM 680 O O . THR A 1 88 ? 9.424 -7.606 3.306 1.00 90.69 88 THR A O 1
ATOM 683 N N . LEU A 1 89 ? 7.369 -6.725 3.198 1.00 89.25 89 LEU A N 1
ATOM 684 C CA . LEU A 1 89 ? 6.935 -7.110 4.547 1.00 89.25 89 LEU A CA 1
ATOM 685 C C . LEU A 1 89 ? 6.525 -8.586 4.626 1.00 89.25 89 LEU A C 1
ATOM 687 O O . LEU A 1 89 ? 5.420 -8.930 5.038 1.00 89.25 89 LEU A O 1
ATOM 691 N N . THR A 1 90 ? 7.413 -9.476 4.184 1.00 91.38 90 THR A N 1
ATOM 692 C CA . THR A 1 90 ? 7.134 -10.906 3.973 1.00 91.38 90 THR A CA 1
ATOM 693 C C . THR A 1 90 ? 6.896 -11.702 5.259 1.00 91.38 90 THR A C 1
ATOM 695 O O . THR A 1 90 ? 6.603 -12.893 5.192 1.00 91.38 90 THR A O 1
ATOM 698 N N . HIS A 1 91 ? 7.030 -11.079 6.434 1.00 88.25 91 HIS A N 1
ATOM 699 C CA . HIS A 1 91 ? 6.575 -11.652 7.703 1.00 88.25 91 HIS A CA 1
ATOM 700 C C . HIS A 1 91 ? 5.051 -11.606 7.865 1.00 88.25 91 HIS A C 1
ATOM 702 O O . HIS A 1 91 ? 4.518 -12.355 8.681 1.00 88.25 91 HIS A O 1
ATOM 708 N N . TYR A 1 92 ? 4.347 -10.800 7.065 1.00 89.31 92 TYR A N 1
ATOM 709 C CA . TYR A 1 92 ? 2.892 -10.829 6.955 1.00 89.31 92 TYR A CA 1
ATOM 710 C C . TYR A 1 92 ? 2.436 -11.681 5.772 1.00 89.31 92 TYR A C 1
ATOM 712 O O . TYR A 1 92 ? 3.046 -11.696 4.704 1.00 89.31 92 TYR A O 1
ATOM 720 N N . SER A 1 93 ? 1.308 -12.370 5.949 1.00 92.62 93 SER A N 1
ATOM 721 C CA . SER A 1 93 ? 0.720 -13.204 4.888 1.00 92.62 93 SER A CA 1
ATOM 722 C C . SER A 1 93 ? -0.209 -12.429 3.951 1.00 92.62 93 SER A C 1
ATOM 724 O O . SER A 1 93 ? -0.412 -12.830 2.803 1.00 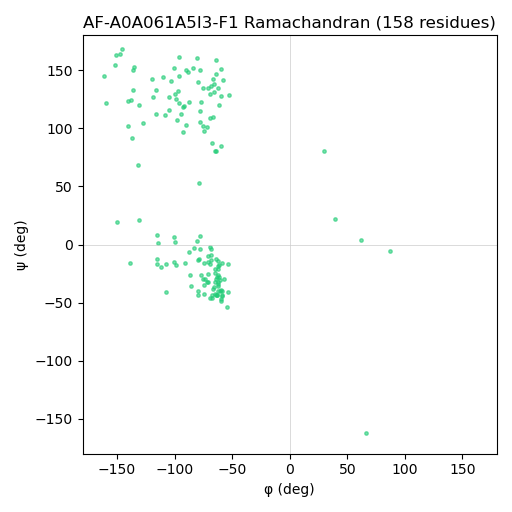92.62 93 SER A O 1
ATOM 726 N N . LYS A 1 94 ? -0.795 -11.334 4.446 1.00 92.75 94 LYS A N 1
ATOM 727 C CA . LYS A 1 94 ? -1.697 -10.437 3.721 1.00 92.75 94 LYS A CA 1
ATOM 728 C C . LYS A 1 94 ? -1.760 -9.103 4.456 1.00 92.75 94 LYS A C 1
ATOM 730 O O . LYS A 1 94 ? -1.760 -9.080 5.685 1.00 92.75 94 LYS A O 1
ATOM 735 N N . CYS A 1 95 ? -1.873 -8.018 3.708 1.00 92.19 95 CYS A N 1
ATOM 736 C CA . CYS A 1 95 ? -1.944 -6.672 4.254 1.00 92.19 95 CYS A CA 1
ATOM 737 C C . CYS A 1 95 ? -3.041 -5.867 3.553 1.00 92.19 95 CYS A C 1
ATOM 739 O O . CYS A 1 95 ? -3.349 -6.102 2.380 1.00 92.19 95 CYS A O 1
ATOM 741 N N . VAL A 1 96 ? -3.589 -4.889 4.275 1.00 94.38 96 VAL A N 1
ATOM 742 C CA . VAL A 1 96 ? -4.360 -3.789 3.689 1.00 94.38 96 VAL A CA 1
ATOM 743 C C . VAL A 1 96 ? -3.465 -2.559 3.732 1.00 94.38 96 VAL A C 1
ATOM 745 O O . VAL A 1 96 ? -3.063 -2.105 4.805 1.00 94.38 96 VAL A O 1
ATOM 748 N N . PHE A 1 97 ? -3.107 -2.045 2.5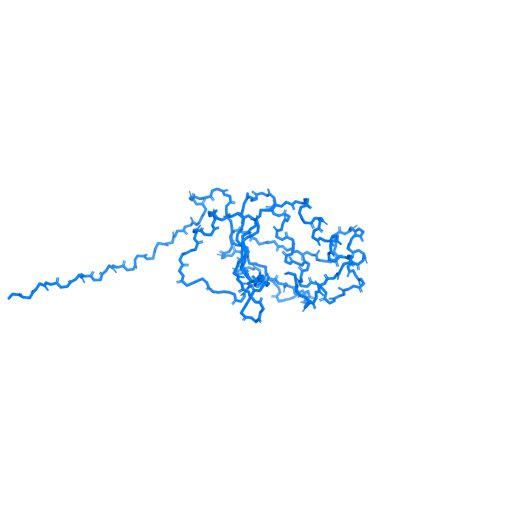64 1.00 93.25 97 PHE A N 1
ATOM 749 C CA . PHE A 1 97 ? -2.421 -0.768 2.459 1.00 93.25 97 PHE A CA 1
ATOM 750 C C . PHE A 1 97 ? -3.436 0.367 2.592 1.00 93.25 97 PHE A C 1
ATOM 752 O O . PHE A 1 97 ? -4.524 0.282 2.021 1.00 93.25 97 PHE A O 1
ATOM 759 N N . MET A 1 98 ? -3.063 1.426 3.311 1.00 91.06 98 MET A N 1
ATOM 760 C CA . MET A 1 98 ? -3.852 2.646 3.442 1.00 91.06 98 MET A CA 1
ATOM 761 C C . MET A 1 98 ? -2.945 3.878 3.349 1.00 91.06 98 MET A C 1
ATOM 763 O O . MET A 1 98 ? -2.001 4.016 4.134 1.00 91.06 98 MET A O 1
ATOM 767 N N . ASP A 1 99 ? -3.242 4.793 2.424 1.00 86.69 99 ASP A N 1
ATOM 768 C CA . ASP A 1 99 ? -2.561 6.089 2.359 1.00 86.69 99 ASP A CA 1
ATOM 769 C C . ASP A 1 99 ? -2.774 6.872 3.671 1.00 86.69 99 ASP A C 1
ATOM 771 O O . ASP A 1 99 ? -3.775 6.717 4.379 1.00 86.69 99 ASP A O 1
ATOM 775 N N . ALA A 1 100 ? -1.808 7.721 4.027 1.00 83.62 100 ALA A N 1
ATOM 776 C CA . ALA A 1 100 ? -1.793 8.431 5.310 1.00 83.62 100 ALA A CA 1
ATOM 777 C C . ALA A 1 100 ? -2.889 9.504 5.471 1.00 83.62 100 ALA A C 1
ATOM 779 O O . ALA A 1 100 ? -3.051 10.046 6.566 1.00 83.62 100 ALA A O 1
ATOM 780 N N . ASP A 1 101 ? -3.609 9.822 4.399 1.00 83.94 101 ASP A N 1
ATOM 781 C CA . ASP A 1 101 ? -4.748 10.739 4.347 1.00 83.94 101 ASP A CA 1
ATOM 782 C C . ASP A 1 101 ? -6.109 10.015 4.342 1.00 83.94 101 ASP A C 1
ATOM 784 O O . ASP A 1 101 ? -7.158 10.655 4.240 1.00 83.94 101 ASP A O 1
ATOM 788 N N . THR A 1 102 ? -6.113 8.693 4.524 1.00 87.19 102 THR A N 1
ATOM 789 C CA . THR A 1 102 ? -7.336 7.901 4.686 1.00 87.19 102 THR A CA 1
ATOM 790 C C . THR A 1 102 ? -7.833 7.907 6.137 1.00 87.19 102 THR A C 1
ATOM 792 O O . THR A 1 102 ? -7.066 8.034 7.094 1.00 87.19 102 THR A O 1
ATOM 795 N N . LEU A 1 103 ? -9.151 7.757 6.318 1.00 89.56 103 LEU A N 1
ATOM 796 C CA . LEU A 1 103 ? -9.788 7.664 7.633 1.00 89.56 103 LEU A CA 1
ATOM 797 C C . LEU A 1 103 ? -10.742 6.468 7.689 1.00 89.56 103 LEU A C 1
ATOM 799 O O . LEU A 1 103 ? -11.733 6.409 6.961 1.00 89.56 103 LEU A O 1
ATOM 803 N N . VAL A 1 104 ? -10.474 5.549 8.614 1.00 90.25 104 VAL A N 1
ATOM 804 C CA . VAL A 1 104 ? -11.349 4.411 8.912 1.00 90.25 104 VAL A CA 1
ATOM 805 C C . VAL A 1 104 ? -12.519 4.889 9.774 1.00 90.25 104 VAL A C 1
ATOM 807 O O . VAL A 1 104 ? -12.328 5.323 10.909 1.00 90.25 104 VAL A O 1
ATOM 810 N N . VAL A 1 105 ? -13.741 4.822 9.239 1.00 93.88 105 VAL A N 1
ATOM 811 C CA . VAL A 1 105 ? -14.966 5.254 9.945 1.00 93.88 105 VAL A CA 1
ATOM 812 C C . VAL A 1 105 ? -15.746 4.100 10.583 1.00 93.88 105 VAL A C 1
ATOM 814 O O . VAL A 1 105 ? -16.592 4.335 11.443 1.00 93.88 105 VAL A O 1
ATOM 817 N N . GLN A 1 106 ? -15.478 2.864 10.160 1.00 92.56 106 GLN A N 1
ATOM 818 C CA . GLN A 1 106 ? -16.077 1.613 10.642 1.00 92.56 106 GLN A CA 1
ATOM 819 C C . GLN A 1 106 ? -15.030 0.494 10.560 1.00 92.56 106 GLN A C 1
ATOM 821 O O . GLN A 1 106 ? -14.022 0.672 9.887 1.00 92.56 106 GLN A O 1
ATOM 826 N N . ASN A 1 107 ? -15.240 -0.636 11.244 1.00 91.56 107 ASN A N 1
ATOM 827 C CA . ASN A 1 107 ? -14.362 -1.803 11.089 1.00 91.56 107 ASN A CA 1
ATOM 828 C C . ASN A 1 107 ? -14.341 -2.259 9.616 1.00 91.56 107 ASN A C 1
ATOM 830 O O . ASN A 1 107 ? -15.366 -2.164 8.946 1.00 91.56 107 ASN A O 1
ATOM 834 N N . ILE A 1 108 ? -13.164 -2.680 9.147 1.00 93.25 108 ILE A N 1
ATOM 835 C CA . ILE A 1 108 ? -12.887 -3.051 7.750 1.00 93.25 108 ILE A CA 1
ATOM 836 C C . ILE A 1 108 ? -12.177 -4.411 7.656 1.00 93.25 108 ILE A C 1
ATOM 838 O O . ILE A 1 108 ? -11.479 -4.685 6.677 1.00 93.25 108 ILE A O 1
ATOM 842 N N . ASP A 1 109 ? -12.288 -5.257 8.684 1.00 91.19 109 ASP A N 1
ATOM 843 C CA . ASP A 1 109 ? -11.544 -6.521 8.738 1.00 91.19 109 ASP A CA 1
ATOM 844 C C . ASP A 1 109 ? -11.985 -7.493 7.630 1.00 91.19 109 ASP A C 1
ATOM 846 O O . ASP A 1 109 ? -11.208 -8.344 7.199 1.00 91.19 109 ASP A O 1
ATOM 850 N N . GLU A 1 110 ? -13.187 -7.320 7.077 1.00 93.69 110 GLU A N 1
ATOM 851 C CA . GLU A 1 110 ? -13.670 -8.069 5.916 1.00 93.69 110 GLU A CA 1
ATOM 852 C C . GLU A 1 110 ? -12.814 -7.861 4.654 1.00 93.69 110 GLU A C 1
ATOM 854 O O . GLU A 1 110 ? -12.872 -8.659 3.715 1.00 93.69 110 GLU A O 1
ATOM 859 N N . LEU A 1 111 ? -11.985 -6.810 4.601 1.00 93.25 111 LEU A N 1
ATOM 860 C CA . LEU A 1 111 ? -11.024 -6.631 3.512 1.00 93.25 111 LEU A CA 1
ATOM 861 C C . LEU A 1 111 ? -9.986 -7.760 3.482 1.00 93.25 111 LEU A C 1
ATOM 863 O O . LEU A 1 111 ? -9.516 -8.125 2.403 1.00 93.25 111 LEU A O 1
ATOM 867 N N . PHE A 1 112 ? -9.679 -8.381 4.626 1.00 93.44 112 PHE A N 1
ATOM 868 C CA . PHE A 1 112 ? -8.752 -9.511 4.687 1.00 93.44 112 PHE A CA 1
ATOM 869 C C . PHE A 1 112 ? -9.315 -10.797 4.068 1.00 93.44 112 PHE A C 1
ATOM 871 O O . PHE A 1 112 ? -8.538 -11.715 3.797 1.00 93.44 112 PHE A O 1
ATOM 878 N N . ASP A 1 113 ? -10.607 -10.860 3.733 1.00 94.69 113 ASP A N 1
ATOM 879 C CA . ASP A 1 113 ? -11.188 -11.973 2.968 1.00 94.69 113 ASP A CA 1
ATOM 880 C C . ASP A 1 113 ? -10.922 -11.857 1.456 1.00 94.69 113 ASP A C 1
ATOM 882 O O . ASP A 1 113 ? -11.096 -12.821 0.710 1.00 94.69 113 ASP A O 1
ATOM 886 N N . ARG A 1 114 ? -10.460 -10.693 0.978 1.00 96.00 114 ARG A N 1
ATOM 887 C CA . ARG A 1 114 ? -10.176 -10.442 -0.443 1.00 96.00 114 ARG A CA 1
ATOM 888 C C . ARG A 1 114 ? -8.819 -11.007 -0.881 1.00 96.00 114 ARG A C 1
ATOM 890 O O . ARG A 1 114 ? -7.936 -11.287 -0.063 1.00 96.00 114 ARG A O 1
ATOM 897 N N . GLU A 1 115 ? -8.651 -11.192 -2.188 1.00 96.94 115 GLU A N 1
ATOM 898 C CA . GLU A 1 115 ? -7.399 -11.650 -2.807 1.00 96.94 115 GLU A CA 1
ATOM 899 C C . GLU A 1 115 ? -6.548 -10.477 -3.314 1.00 96.94 115 GLU A C 1
ATOM 901 O O . GLU A 1 115 ? -7.046 -9.365 -3.489 1.00 96.94 115 GLU A O 1
ATOM 906 N N . GLU A 1 116 ? -5.256 -10.724 -3.544 1.00 95.75 116 GLU A N 1
ATOM 907 C CA . GLU A 1 116 ? -4.407 -9.768 -4.261 1.00 95.75 116 GLU A CA 1
ATOM 908 C C . GLU A 1 116 ? -4.739 -9.822 -5.766 1.00 95.75 116 GLU A C 1
ATOM 910 O O . GLU A 1 116 ? -4.838 -10.914 -6.321 1.00 95.75 116 GLU A O 1
ATOM 915 N N . LEU A 1 117 ? -4.895 -8.708 -6.484 1.00 96.12 117 LEU A N 1
ATOM 916 C CA . LEU A 1 117 ? -4.985 -7.318 -6.021 1.00 96.12 117 LEU A CA 1
ATOM 917 C C . LEU A 1 117 ? -6.461 -6.900 -5.959 1.00 96.12 117 LEU A C 1
ATOM 919 O O . LEU A 1 117 ? -7.173 -7.004 -6.956 1.00 96.12 117 LEU A O 1
ATOM 923 N N . SER A 1 118 ? -6.916 -6.417 -4.799 1.00 97.50 118 SER A N 1
ATOM 924 C CA . SER A 1 118 ? -8.264 -5.855 -4.628 1.00 97.50 118 SER A CA 1
ATOM 925 C C . SER A 1 118 ? -8.190 -4.395 -4.197 1.00 97.50 118 SER A C 1
ATOM 927 O O . SER A 1 118 ? -7.556 -4.086 -3.192 1.00 97.50 118 SER A O 1
ATOM 929 N N . ALA A 1 119 ? -8.869 -3.511 -4.924 1.00 96.31 119 ALA A N 1
ATOM 930 C CA . ALA A 1 119 ? -8.917 -2.074 -4.668 1.00 96.31 119 ALA A CA 1
ATOM 931 C C . ALA A 1 119 ? -10.256 -1.489 -5.152 1.00 96.31 119 ALA A C 1
ATOM 933 O O . ALA A 1 119 ? -10.982 -2.129 -5.919 1.00 96.31 119 ALA A O 1
ATOM 934 N N . ALA A 1 120 ? -10.599 -0.287 -4.688 1.00 94.88 120 ALA A N 1
ATOM 935 C CA . ALA A 1 120 ? -11.776 0.435 -5.170 1.00 94.88 120 ALA A CA 1
ATOM 936 C C . ALA A 1 120 ? -11.496 1.085 -6.542 1.00 94.88 120 ALA A C 1
ATOM 938 O O . ALA A 1 120 ? -10.352 1.456 -6.800 1.00 94.88 120 ALA A O 1
ATOM 939 N N . PRO A 1 121 ? -12.503 1.255 -7.420 1.00 93.62 121 PRO A N 1
ATOM 940 C CA . PRO A 1 121 ? -12.328 1.988 -8.674 1.00 93.62 121 PRO A CA 1
ATOM 941 C C . PRO A 1 121 ? -12.002 3.464 -8.411 1.00 93.62 121 PRO A C 1
ATOM 943 O O . PRO A 1 121 ? -12.501 4.054 -7.448 1.00 93.62 121 PRO A O 1
ATOM 946 N N . ASP A 1 122 ? -11.194 4.067 -9.279 1.00 90.69 122 ASP A N 1
ATOM 947 C CA . ASP A 1 122 ? -10.924 5.499 -9.230 1.00 90.69 122 ASP A CA 1
ATOM 948 C C . ASP A 1 122 ? -12.165 6.308 -9.670 1.00 90.69 122 ASP A C 1
ATOM 950 O O . ASP A 1 122 ? -12.796 5.969 -10.678 1.00 90.69 122 ASP A O 1
ATOM 954 N N . PRO A 1 123 ? -12.555 7.381 -8.949 1.00 83.19 123 PRO A N 1
ATOM 955 C CA . PRO A 1 123 ? -13.735 8.170 -9.306 1.00 83.19 123 PRO A CA 1
ATOM 956 C C . PRO A 1 123 ? -13.638 8.892 -10.657 1.00 83.19 123 PRO A C 1
ATOM 958 O O . PRO A 1 123 ? -14.670 9.155 -11.275 1.00 83.19 123 PRO A O 1
ATOM 961 N N . GLY A 1 124 ? -12.430 9.270 -11.086 1.00 88.00 124 GLY A N 1
ATOM 962 C CA . GLY A 1 124 ? -12.195 10.000 -12.332 1.00 88.00 124 GLY A CA 1
ATOM 963 C C . GLY A 1 124 ? -12.068 9.078 -13.541 1.00 88.00 124 GLY A C 1
ATOM 964 O O . GLY A 1 124 ? -12.535 9.426 -14.627 1.00 88.00 124 GLY A O 1
ATOM 965 N N . TRP A 1 125 ? -11.474 7.899 -13.347 1.00 87.94 125 TRP A N 1
ATOM 966 C CA . TRP A 1 125 ? -11.297 6.893 -14.389 1.00 87.94 125 TRP A CA 1
ATOM 967 C C . TRP A 1 125 ? -11.622 5.486 -13.856 1.00 87.94 125 TRP A C 1
ATOM 969 O O . TRP A 1 125 ? -10.736 4.807 -13.342 1.00 87.94 125 TRP A O 1
ATOM 979 N N . PRO A 1 126 ? -12.873 5.003 -13.987 1.00 86.25 126 PRO A N 1
ATOM 980 C CA . PRO A 1 126 ? -13.338 3.796 -13.295 1.00 86.25 126 PRO A CA 1
ATOM 981 C C . PRO A 1 126 ? -12.702 2.486 -13.785 1.00 86.25 126 PRO A C 1
ATOM 983 O O . PRO A 1 126 ? -12.840 1.465 -13.113 1.00 86.25 126 PRO A O 1
ATOM 986 N N . ASP A 1 127 ? -12.011 2.504 -14.930 1.00 88.12 127 ASP A N 1
ATOM 987 C CA . ASP A 1 127 ? -11.221 1.361 -15.411 1.00 88.12 127 ASP A CA 1
ATOM 988 C C . ASP A 1 127 ? -9.863 1.242 -14.692 1.00 88.12 127 ASP A C 1
ATOM 990 O O . ASP A 1 127 ? -9.186 0.220 -14.806 1.00 88.12 127 ASP A O 1
ATOM 994 N N . CYS A 1 128 ? -9.463 2.273 -13.943 1.00 89.06 128 CYS A N 1
ATOM 995 C CA . CYS A 1 128 ? -8.324 2.255 -13.035 1.00 89.06 128 CYS A CA 1
ATOM 996 C C . CYS A 1 128 ? -8.828 2.073 -11.602 1.00 89.06 128 CYS A C 1
ATOM 998 O O . CYS A 1 128 ? -9.936 2.483 -11.253 1.00 89.06 128 CYS A O 1
ATOM 1000 N N . PHE A 1 129 ? -8.005 1.477 -10.747 1.00 92.25 129 PHE A N 1
ATOM 1001 C CA . PHE A 1 129 ? -8.268 1.461 -9.314 1.00 92.25 129 PHE A CA 1
ATOM 1002 C C . PHE A 1 129 ? -7.622 2.671 -8.636 1.00 92.25 129 PHE A C 1
ATOM 1004 O O . PHE A 1 129 ? -6.576 3.153 -9.064 1.00 92.25 129 PHE A O 1
ATOM 1011 N N . ASN A 1 130 ? -8.222 3.134 -7.544 1.00 91.88 130 ASN A N 1
ATOM 1012 C CA . ASN A 1 130 ? -7.589 4.078 -6.640 1.00 91.88 130 ASN A CA 1
ATOM 1013 C C . ASN A 1 130 ? -6.575 3.324 -5.767 1.00 91.88 130 ASN A C 1
ATOM 1015 O O . ASN A 1 130 ? -6.942 2.382 -5.063 1.00 91.88 130 ASN A O 1
ATOM 1019 N N . SER A 1 131 ? -5.304 3.731 -5.789 1.00 90.81 131 SER A N 1
ATOM 1020 C CA . SER A 1 131 ? -4.260 3.045 -5.018 1.00 90.81 131 SER A CA 1
ATOM 1021 C C . SER A 1 131 ? -4.228 3.451 -3.537 1.00 90.81 131 SER A C 1
ATOM 1023 O O . SER A 1 131 ? -3.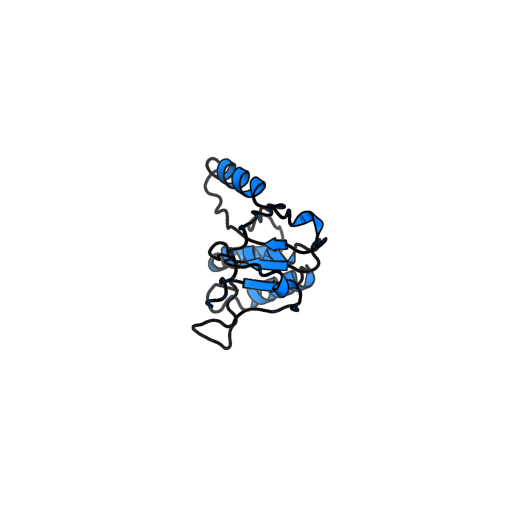375 2.960 -2.798 1.00 90.81 131 SER A O 1
ATOM 1025 N N . GLY A 1 132 ? -5.137 4.309 -3.062 1.00 91.31 132 GLY A N 1
ATOM 1026 C CA . GLY A 1 132 ? -5.145 4.792 -1.679 1.00 91.31 132 GLY A CA 1
ATOM 1027 C C . GLY A 1 132 ? -5.550 3.748 -0.643 1.00 91.31 132 GLY A C 1
ATOM 1028 O O . GLY A 1 132 ? -5.110 3.825 0.503 1.00 91.31 132 GLY A O 1
ATOM 1029 N N . VAL A 1 133 ? -6.325 2.734 -1.042 1.00 93.50 133 VAL A N 1
ATOM 1030 C CA . VAL A 1 133 ? -6.610 1.552 -0.219 1.00 93.50 133 VAL A CA 1
ATOM 1031 C C . VAL A 1 133 ? -6.617 0.304 -1.093 1.00 93.50 133 VAL A C 1
ATOM 1033 O O . VAL A 1 133 ? -7.403 0.214 -2.037 1.00 93.50 133 VAL A O 1
ATOM 1036 N N . PHE A 1 134 ? -5.783 -0.682 -0.762 1.00 95.44 134 PHE A N 1
ATOM 1037 C CA . PHE A 1 134 ? -5.761 -1.953 -1.487 1.00 95.44 134 PHE A CA 1
ATOM 1038 C C . PHE A 1 134 ? -5.314 -3.140 -0.634 1.00 95.44 134 PHE A C 1
ATOM 1040 O O . PHE A 1 134 ? -4.578 -3.002 0.342 1.00 95.44 134 PHE A O 1
ATOM 1047 N N . VAL A 1 135 ? -5.756 -4.331 -1.035 1.00 96.50 135 VAL A N 1
ATOM 1048 C CA . VAL A 1 135 ? -5.406 -5.618 -0.428 1.00 96.50 135 VAL A CA 1
ATOM 1049 C C . VAL A 1 135 ? -4.320 -6.287 -1.258 1.00 96.50 135 VAL A C 1
ATOM 1051 O O . VAL A 1 135 ? -4.474 -6.447 -2.472 1.00 96.50 135 VAL A O 1
ATOM 1054 N N . PHE A 1 136 ? -3.247 -6.714 -0.597 1.00 95.94 136 PHE A N 1
ATOM 1055 C CA . PHE A 1 136 ? -2.096 -7.334 -1.248 1.00 95.94 136 PHE A CA 1
ATOM 1056 C C . PHE A 1 136 ? -1.453 -8.429 -0.384 1.00 95.94 136 PHE A C 1
ATOM 1058 O O . PHE A 1 136 ? -1.761 -8.588 0.803 1.00 95.94 136 PHE A O 1
ATOM 1065 N N . ARG A 1 137 ? -0.561 -9.211 -0.995 1.00 95.94 137 ARG A N 1
ATOM 1066 C CA . ARG A 1 137 ? 0.258 -10.245 -0.360 1.00 95.94 137 ARG A CA 1
ATOM 1067 C C . ARG A 1 137 ? 1.732 -9.852 -0.479 1.00 95.94 137 ARG A C 1
ATOM 1069 O O . ARG A 1 137 ? 2.275 -9.875 -1.584 1.00 95.94 137 ARG A O 1
ATOM 1076 N N . PRO A 1 138 ? 2.401 -9.520 0.638 1.00 94.06 138 PRO A N 1
ATOM 1077 C CA . PRO A 1 138 ? 3.827 -9.230 0.616 1.00 94.06 138 PRO A CA 1
ATOM 1078 C C . PRO A 1 138 ? 4.634 -10.354 -0.049 1.00 94.06 138 PRO A C 1
ATOM 1080 O O . PRO A 1 138 ? 4.484 -11.534 0.270 1.00 94.06 138 PRO A O 1
ATOM 1083 N N . SER A 1 139 ? 5.478 -9.980 -1.005 1.00 95.38 139 SER A N 1
ATOM 1084 C CA . SER A 1 139 ? 6.311 -10.874 -1.799 1.00 95.38 139 SER A CA 1
ATOM 1085 C C . SER A 1 139 ? 7.470 -10.089 -2.403 1.00 95.38 139 SER A C 1
ATOM 1087 O O . SER A 1 139 ? 7.259 -9.161 -3.187 1.00 95.38 139 SER A O 1
ATOM 1089 N N . ASN A 1 140 ? 8.702 -10.509 -2.103 1.00 93.06 140 ASN A N 1
ATOM 1090 C CA . ASN A 1 140 ? 9.896 -9.933 -2.727 1.00 93.06 140 ASN A CA 1
ATOM 1091 C C . ASN A 1 140 ? 9.895 -10.129 -4.252 1.00 93.06 140 ASN A C 1
ATOM 1093 O O . ASN A 1 140 ? 10.404 -9.280 -4.974 1.00 93.06 140 ASN A O 1
ATOM 1097 N N . GLU A 1 141 ? 9.284 -11.207 -4.757 1.00 95.69 141 GLU A N 1
ATOM 1098 C CA . GLU A 1 141 ? 9.146 -11.432 -6.199 1.00 95.69 141 GLU A CA 1
ATOM 1099 C C . GLU A 1 141 ? 8.213 -10.394 -6.837 1.00 95.69 141 GLU A C 1
ATOM 1101 O O . GLU A 1 141 ? 8.551 -9.808 -7.867 1.00 95.69 141 GLU A O 1
ATOM 1106 N N . THR A 1 142 ? 7.053 -10.139 -6.220 1.00 95.06 142 THR A N 1
ATOM 1107 C CA . THR A 1 142 ? 6.107 -9.119 -6.696 1.00 95.06 142 THR A CA 1
ATOM 1108 C C . THR A 1 142 ? 6.739 -7.734 -6.620 1.00 95.06 142 THR A C 1
ATOM 1110 O O . THR A 1 142 ? 6.679 -6.988 -7.593 1.00 95.06 142 THR A O 1
ATOM 1113 N N . TYR A 1 143 ? 7.433 -7.427 -5.521 1.00 91.06 143 TYR A N 1
ATOM 1114 C CA . TYR A 1 143 ? 8.196 -6.192 -5.367 1.00 91.06 143 TYR A CA 1
ATOM 1115 C C . TYR A 1 143 ? 9.207 -5.989 -6.505 1.00 91.06 143 TYR A C 1
ATOM 1117 O O . TYR A 1 143 ? 9.152 -4.970 -7.190 1.00 91.06 143 TYR A O 1
ATOM 1125 N N . SER A 1 144 ? 10.077 -6.969 -6.780 1.00 88.38 144 SER A N 1
ATOM 1126 C CA . SER A 1 144 ? 11.064 -6.869 -7.864 1.00 88.38 144 SER A CA 1
ATOM 1127 C C . SER A 1 144 ? 10.413 -6.668 -9.236 1.00 88.38 144 SER A C 1
ATOM 1129 O O . SER A 1 144 ? 10.905 -5.866 -10.028 1.00 88.38 144 SER A O 1
ATOM 1131 N N . LYS A 1 145 ? 9.289 -7.343 -9.513 1.00 90.94 145 LYS A N 1
ATOM 1132 C CA . LYS A 1 145 ? 8.532 -7.154 -10.763 1.00 90.94 145 LYS A CA 1
ATOM 1133 C C . LYS A 1 145 ? 7.941 -5.749 -10.872 1.00 90.94 145 LYS A C 1
ATOM 1135 O O . LYS A 1 145 ? 8.015 -5.151 -11.942 1.00 90.94 145 LYS A O 1
ATOM 1140 N N . LEU A 1 146 ? 7.386 -5.213 -9.783 1.00 88.81 146 LEU A N 1
ATOM 1141 C CA . LEU A 1 146 ? 6.848 -3.851 -9.740 1.00 88.81 146 LEU A CA 1
ATOM 1142 C C . LEU A 1 146 ? 7.956 -2.812 -9.948 1.00 88.81 146 LEU A C 1
ATOM 1144 O O . LEU A 1 146 ? 7.781 -1.897 -10.751 1.00 88.81 146 LEU A O 1
ATOM 1148 N N . LEU A 1 147 ? 9.115 -2.987 -9.304 1.00 82.94 147 LEU A N 1
ATOM 1149 C CA . LEU A 1 147 ? 10.282 -2.126 -9.517 1.00 82.94 147 LEU A CA 1
ATOM 1150 C C . LEU A 1 147 ? 10.750 -2.151 -10.973 1.00 82.94 147 LEU A C 1
ATOM 1152 O O . LEU A 1 147 ? 10.959 -1.093 -11.564 1.00 82.94 147 LEU A O 1
ATOM 1156 N N . GLN A 1 148 ? 10.897 -3.346 -11.552 1.00 84.44 148 GLN A N 1
ATOM 1157 C CA . GLN A 1 148 ? 11.307 -3.503 -12.944 1.00 84.44 148 GLN A CA 1
ATOM 1158 C C . GLN A 1 148 ? 10.310 -2.819 -13.886 1.00 84.44 148 GLN A C 1
ATOM 1160 O O . GLN A 1 148 ? 10.713 -2.047 -14.754 1.00 84.44 148 GLN A O 1
ATOM 1165 N N . TYR A 1 149 ? 9.010 -3.040 -13.677 1.00 85.62 149 TYR A N 1
ATOM 1166 C CA . TYR A 1 149 ? 7.968 -2.411 -14.481 1.00 85.62 149 TYR A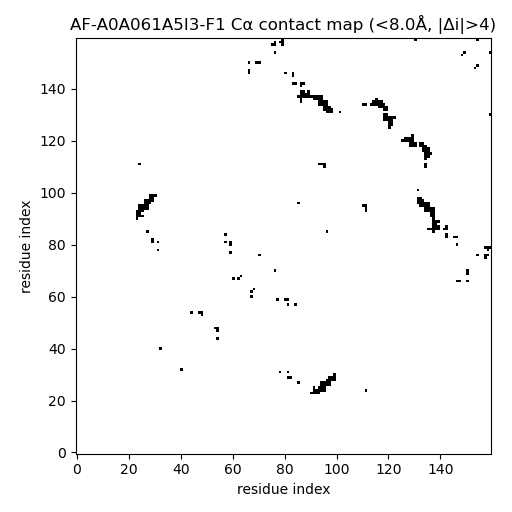 CA 1
ATOM 1167 C C . TYR A 1 149 ? 8.038 -0.881 -14.406 1.00 85.62 149 TYR A C 1
ATOM 1169 O O . TYR A 1 149 ? 7.992 -0.219 -15.443 1.00 85.62 149 TYR A O 1
ATOM 1177 N N . CYS A 1 150 ? 8.218 -0.320 -13.206 1.00 80.38 150 CYS A N 1
ATOM 1178 C CA . CYS A 1 150 ? 8.360 1.122 -13.007 1.00 80.38 150 CYS A CA 1
ATOM 1179 C C . CYS A 1 150 ? 9.637 1.681 -13.651 1.00 80.38 150 CYS A C 1
ATOM 1181 O O . CYS A 1 150 ? 9.612 2.786 -14.186 1.00 80.38 150 CYS A O 1
ATOM 1183 N N . ALA A 1 151 ? 10.748 0.940 -13.626 1.00 76.94 151 ALA A N 1
ATOM 1184 C CA . ALA A 1 151 ? 11.989 1.352 -14.280 1.00 76.94 151 ALA A CA 1
ATOM 1185 C C . ALA A 1 151 ? 11.852 1.384 -15.813 1.00 76.94 151 ALA A C 1
ATOM 1187 O O . ALA A 1 151 ? 12.376 2.286 -16.464 1.00 76.94 151 ALA A O 1
ATOM 1188 N N . GLU A 1 152 ? 11.121 0.425 -16.386 1.00 82.44 152 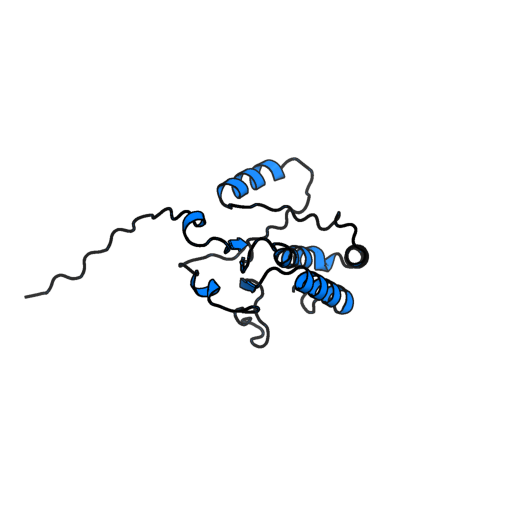GLU A N 1
ATOM 1189 C CA . GLU A 1 152 ? 10.916 0.305 -17.832 1.00 82.44 152 GLU A CA 1
ATOM 1190 C C . GLU A 1 152 ? 9.846 1.272 -18.373 1.00 82.44 152 GLU A C 1
ATOM 1192 O O . GLU A 1 152 ? 10.027 1.851 -19.444 1.00 82.44 152 GLU A O 1
ATOM 1197 N N . HIS A 1 153 ? 8.745 1.467 -17.641 1.00 81.56 153 HIS A N 1
ATOM 1198 C CA . HIS A 1 153 ? 7.550 2.165 -18.139 1.00 81.56 153 HIS A CA 1
ATOM 1199 C C . HIS A 1 153 ? 7.244 3.478 -17.403 1.00 81.56 153 HIS A C 1
ATOM 1201 O O . HIS A 1 153 ? 6.498 4.312 -17.918 1.00 81.56 153 HIS A O 1
ATOM 1207 N N . GLY A 1 154 ? 7.830 3.700 -16.224 1.00 73.94 154 GLY A N 1
ATOM 1208 C CA . GLY A 1 154 ? 7.450 4.791 -15.327 1.00 73.94 154 GLY A CA 1
ATOM 1209 C C . GLY A 1 154 ? 6.035 4.628 -14.763 1.00 73.94 154 GLY A C 1
ATOM 1210 O O . GLY A 1 154 ? 5.451 3.547 -14.800 1.00 73.94 154 GLY A O 1
ATOM 1211 N N . SER A 1 155 ? 5.484 5.728 -14.251 1.00 71.25 155 SER A N 1
ATOM 1212 C CA . SER A 1 155 ? 4.054 5.866 -13.960 1.00 71.25 155 SER A CA 1
ATOM 1213 C C . SER A 1 155 ? 3.433 6.853 -14.950 1.00 71.25 155 SER A C 1
ATOM 1215 O O . SER A 1 155 ? 4.074 7.834 -15.338 1.00 71.25 155 SER A O 1
ATOM 1217 N N . PHE A 1 156 ? 2.190 6.590 -15.358 1.00 72.44 156 PHE A N 1
ATOM 1218 C CA . PHE A 1 156 ? 1.460 7.454 -16.282 1.00 72.44 156 PHE A CA 1
ATOM 1219 C C . PHE A 1 156 ? 0.935 8.739 -15.615 1.00 72.44 156 PHE A C 1
ATOM 1221 O O . PHE A 1 156 ? 0.823 9.757 -16.295 1.00 72.44 156 PHE A O 1
ATOM 1228 N N . ASP A 1 157 ? 0.629 8.710 -14.314 1.00 66.25 157 ASP A N 1
ATOM 1229 C CA . ASP A 1 157 ? 0.114 9.850 -13.534 1.00 66.25 157 ASP A CA 1
ATOM 1230 C C . ASP A 1 157 ? 1.095 10.335 -12.446 1.00 66.25 157 ASP A C 1
ATOM 1232 O O . ASP A 1 157 ? 0.814 11.293 -11.728 1.00 66.25 157 ASP A O 1
ATOM 1236 N N . GLY A 1 158 ? 2.275 9.713 -12.353 1.00 59.59 158 GLY A N 1
ATOM 1237 C CA . GLY A 1 158 ? 3.280 9.984 -11.322 1.00 59.59 158 GLY A CA 1
ATOM 1238 C C . GLY A 1 158 ? 3.080 9.177 -10.033 1.00 59.59 158 GLY A C 1
ATOM 1239 O O . GLY A 1 158 ? 3.959 9.188 -9.170 1.00 59.59 158 GLY A O 1
ATOM 1240 N N . THR A 1 159 ? 1.985 8.425 -9.922 1.00 54.75 159 THR A N 1
ATOM 1241 C CA . THR A 1 159 ? 1.643 7.522 -8.818 1.00 54.75 159 THR A CA 1
ATOM 1242 C C . THR A 1 159 ? 1.491 6.077 -9.328 1.00 54.75 159 THR A C 1
ATOM 1244 O O . THR A 1 159 ? 1.078 5.845 -10.456 1.00 54.75 159 THR A O 1
ATOM 1247 N N . CYS A 1 160 ? 1.917 5.069 -8.570 1.00 48.03 160 CYS A N 1
ATOM 1248 C CA . CYS A 1 160 ? 1.648 3.659 -8.903 1.00 48.03 160 CYS A CA 1
ATOM 1249 C C . CYS A 1 160 ? 0.588 3.098 -7.954 1.00 48.03 160 CYS A C 1
ATOM 1251 O O . CYS A 1 160 ? 0.481 3.593 -6.801 1.00 48.03 160 CYS A O 1
#

Sequence (160 aa):
MVSPGPRPMPLTHHHCSYSECFPLYTILTVRHEVSASSSSSTSTRGVLLKIFDEVLLVDVLDSGDAAHLDLMKRPDLGVTFTKLHCWTLTHYSKCVFMDADTLVVQNIDELFDREELSAAPDPGWPDCFNSGVFVFRPSNETYSKLLQYCAEHGSFDGTC

InterPro domains:
  IPR029044 Nucleotide-diphospho-sugar transferases [G3DSA:3.90.550.10] (11-159)
  IPR029044 Nucleotide-diphospho-sugar transferases [SSF53448] (38-155)
  IPR050587 GNT1/Glycosyltransferase 8 [PTHR11183] (37-158)